Protein AF-A0A318LCC9-F1 (afdb_monomer)

Radius of gyration: 17.9 Å; Cα contacts (8 Å, |Δi|>4): 133; chains: 1; bounding box: 50×43×44 Å

Foldseek 3Di:
DDDPPPVPDDDADDPVVQLPDDVVVLQVQLVVVVCVCCVVVQDPVQWDWDWDDDPQEIEIETEHADPVVCVVDPPVSVVVVSCVSSSSSWDADPVHRVDISGHYYYHYYYQPDDVSVVVVVVVVD

Sequence (125 aa):
MDDMFADDRFYGVRYHESAGEDLYRVAGRILSDLKVDQAEGRMPSTVILVVTVTNRLITVQAHIQDPAEFEQWKRENIRARAATVSDRYNWRGVHNRKDTRFDFACSVRVVRGRLDAEHLGSIIG

Solvent-accessible surface area (backbone atoms only — not comparable to full-atom values): 7680 Å² total; per-residue (Å²): 142,85,78,86,76,76,76,84,72,78,87,66,88,70,64,82,78,54,83,82,52,56,65,67,58,52,40,51,49,46,48,51,53,52,52,50,32,26,76,72,68,77,37,70,71,71,46,46,74,47,65,49,77,54,95,56,34,40,35,41,38,37,36,35,61,55,75,75,56,44,81,79,49,49,71,64,57,58,45,53,48,53,48,58,54,43,53,73,74,40,54,61,38,91,93,43,70,85,46,50,68,50,48,81,49,72,49,77,48,75,42,90,49,72,69,56,48,52,58,47,52,68,74,76,107

Organism: NCBI:txid1477506

Nearest PDB structures (foldseek):
  5iqr-assembly1_h  TM=5.855E-01  e=1.116E-02  Escherichia coli K-12
  8fmw-assembly1_C  TM=6.332E-01  e=2.614E-02  Borreliella burgdorferi B31
  8uu6-assembly1_c  TM=5.228E-01  e=4.134E-02  Listeria innocua
  8g4i-assembly1_D  TM=4.027E-01  e=6.054E-01  Giardia duodenalis assemblage A
  1yj7-assembly1_A  TM=4.284E-01  e=1.328E+00  Escherichia coli

pLDDT: mean 72.88, std 18.91, range [30.67, 92.25]

Mean predicted aligned error: 11.17 Å

Structure (mmCIF, N/CA/C/O backbone):
data_AF-A0A318LCC9-F1
#
_entry.id   AF-A0A318LCC9-F1
#
loop_
_atom_site.group_PDB
_atom_site.id
_atom_site.type_symbol
_atom_site.label_atom_id
_atom_site.label_alt_id
_atom_site.label_comp_id
_atom_site.label_asym_id
_atom_site.label_entity_id
_atom_site.label_seq_id
_atom_site.pdbx_PDB_ins_code
_atom_site.Cartn_x
_atom_site.Cartn_y
_atom_site.Cartn_z
_atom_site.occupancy
_atom_site.B_iso_or_equiv
_atom_site.auth_seq_id
_atom_site.auth_comp_id
_atom_site.auth_asym_id
_atom_site.auth_atom_id
_atom_site.pdbx_PDB_model_num
ATOM 1 N N . MET A 1 1 ? -32.062 23.525 30.936 1.00 41.28 1 MET A N 1
ATOM 2 C CA . MET A 1 1 ? -32.411 23.804 29.535 1.00 41.28 1 MET A CA 1
ATOM 3 C C . MET A 1 1 ? -31.657 25.043 29.144 1.00 41.28 1 MET A C 1
ATOM 5 O O . MET A 1 1 ? -31.790 26.023 29.862 1.00 41.28 1 MET A O 1
ATOM 9 N N . ASP A 1 2 ? -30.829 25.113 28.120 1.00 38.94 2 ASP A N 1
ATOM 10 C CA . ASP A 1 2 ? -30.337 24.250 27.028 1.00 38.94 2 ASP A CA 1
ATOM 11 C C . ASP A 1 2 ? -29.212 25.140 26.414 1.00 38.94 2 ASP A C 1
ATOM 13 O O . ASP A 1 2 ? -29.223 26.351 26.624 1.00 38.94 2 ASP A O 1
ATOM 17 N N . ASP A 1 3 ? -28.109 24.711 25.811 1.00 36.22 3 ASP A N 1
ATOM 18 C CA . ASP A 1 3 ? -27.920 23.728 24.757 1.00 36.22 3 ASP A CA 1
ATOM 19 C C . ASP A 1 3 ? -26.460 23.237 24.813 1.00 36.22 3 ASP A C 1
ATOM 21 O O . ASP A 1 3 ? -25.518 23.982 24.520 1.00 36.22 3 ASP A O 1
ATOM 25 N N . MET A 1 4 ? -26.247 21.962 25.144 1.00 38.00 4 MET A N 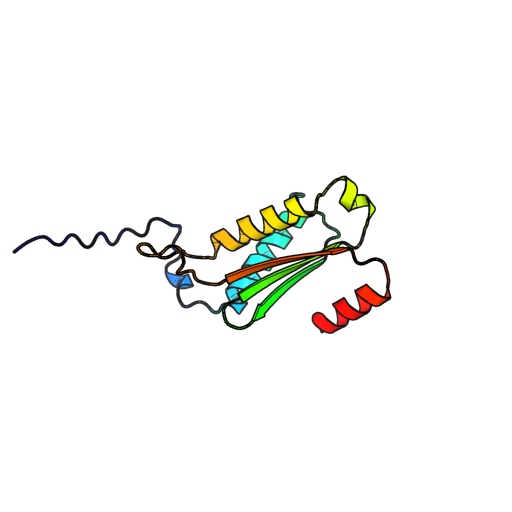1
ATOM 26 C CA . MET A 1 4 ? -25.036 21.264 24.710 1.00 38.00 4 MET A CA 1
ATOM 27 C C . MET A 1 4 ? -25.256 20.878 23.250 1.00 38.00 4 MET A C 1
ATOM 29 O O . MET A 1 4 ? -25.761 19.795 22.960 1.00 38.00 4 MET A O 1
ATOM 33 N N . PHE A 1 5 ? -24.876 21.759 22.327 1.00 36.06 5 PHE A N 1
ATOM 34 C CA . PHE A 1 5 ? -24.679 21.359 20.938 1.00 36.06 5 PHE A CA 1
ATOM 35 C C . PHE A 1 5 ? -23.488 20.394 20.896 1.00 36.06 5 PHE A C 1
ATOM 37 O O . PHE A 1 5 ? -22.336 20.797 20.737 1.00 36.06 5 PHE A O 1
ATOM 44 N N . ALA A 1 6 ? -23.772 19.105 21.090 1.00 36.62 6 ALA A N 1
ATOM 45 C CA . ALA A 1 6 ? -22.922 18.033 20.610 1.00 36.62 6 ALA A CA 1
ATOM 46 C C . ALA A 1 6 ? -22.877 18.181 19.086 1.00 36.62 6 ALA A C 1
ATOM 48 O O . ALA A 1 6 ? -23.815 17.824 18.377 1.00 36.62 6 ALA A O 1
ATOM 49 N N . ASP A 1 7 ? -21.829 18.841 18.601 1.00 34.31 7 ASP A N 1
ATOM 50 C CA . ASP A 1 7 ? -21.611 19.050 17.179 1.00 34.31 7 ASP A CA 1
ATOM 51 C C . ASP A 1 7 ? -21.232 17.701 16.547 1.00 34.31 7 ASP A C 1
ATOM 53 O O . ASP A 1 7 ? -20.063 17.337 16.443 1.00 34.31 7 ASP A O 1
ATOM 57 N N . ASP A 1 8 ? -22.250 16.934 16.151 1.00 36.47 8 ASP A N 1
ATOM 58 C CA . ASP A 1 8 ? -22.175 15.623 15.483 1.00 36.47 8 ASP A CA 1
ATOM 59 C C . ASP A 1 8 ? -21.638 15.708 14.036 1.00 36.47 8 ASP A C 1
ATOM 61 O O . ASP A 1 8 ? -21.887 14.853 13.178 1.00 36.47 8 ASP A O 1
ATOM 65 N N . ARG A 1 9 ? -20.878 16.758 13.714 1.00 36.28 9 ARG A N 1
ATOM 66 C CA . ARG A 1 9 ? -20.338 16.975 12.373 1.00 36.28 9 ARG A CA 1
ATOM 67 C C . ARG A 1 9 ? -18.979 16.307 12.224 1.00 36.28 9 ARG A C 1
ATOM 69 O O . ARG A 1 9 ? -17.929 16.806 12.622 1.00 36.28 9 ARG A O 1
ATOM 76 N N . PHE A 1 10 ? -19.013 15.150 11.575 1.00 36.91 10 PHE A N 1
ATOM 77 C CA . PHE A 1 10 ? -17.840 14.387 11.174 1.00 36.91 10 PHE A CA 1
ATOM 78 C C . PHE A 1 10 ? -17.117 15.047 9.993 1.00 36.91 10 PHE A C 1
ATOM 80 O O . PHE A 1 10 ? -17.425 14.794 8.830 1.00 36.91 10 PHE A O 1
ATOM 87 N N . TYR A 1 11 ? -16.119 15.879 10.286 1.00 37.78 11 TYR A N 1
ATOM 88 C CA . TYR A 1 11 ? -15.235 16.456 9.272 1.00 37.78 11 TYR A CA 1
ATOM 89 C C . TYR A 1 11 ? -14.056 15.521 8.990 1.00 37.78 11 TYR A C 1
ATOM 91 O O . TYR A 1 11 ? -13.025 15.545 9.657 1.00 37.78 11 TYR A O 1
ATOM 99 N N . GLY A 1 12 ? -14.243 14.668 7.988 1.00 35.12 12 GLY A N 1
ATOM 100 C CA . GLY A 1 12 ? -13.246 13.721 7.504 1.00 35.12 12 GLY A CA 1
ATOM 101 C C . GLY A 1 12 ? -13.952 12.541 6.862 1.00 35.12 12 GLY A C 1
ATOM 102 O O . GLY A 1 12 ? -14.263 11.582 7.557 1.00 35.12 12 GLY A O 1
ATOM 103 N N . VAL A 1 13 ? -14.285 12.695 5.574 1.00 38.59 13 VAL A N 1
ATOM 104 C CA . VAL A 1 13 ? -14.871 11.713 4.637 1.00 38.59 13 VAL A CA 1
ATOM 105 C C . VAL A 1 13 ? -15.302 10.401 5.310 1.00 38.59 13 VAL A C 1
ATOM 107 O O . VAL A 1 13 ? -14.590 9.400 5.293 1.00 38.59 13 VAL A O 1
ATOM 110 N N . ARG A 1 14 ? -16.486 10.409 5.934 1.00 47.59 14 ARG A N 1
ATOM 111 C CA . ARG A 1 14 ? -17.113 9.199 6.468 1.00 47.59 14 ARG A CA 1
ATOM 112 C C . ARG A 1 14 ? -17.984 8.556 5.400 1.00 47.59 14 ARG A C 1
ATOM 114 O O . ARG A 1 14 ? -19.065 9.053 5.110 1.00 47.59 14 ARG A O 1
ATOM 121 N N . TYR A 1 15 ? -17.588 7.376 4.939 1.00 44.69 15 TYR A N 1
ATOM 122 C CA . TYR A 1 15 ? -18.578 6.316 4.760 1.00 44.69 15 TYR A CA 1
ATOM 123 C C . TYR A 1 15 ? -18.862 5.758 6.159 1.00 44.69 15 TYR A C 1
ATOM 125 O O . TYR A 1 15 ? -18.001 5.101 6.751 1.00 44.69 15 TYR A O 1
ATOM 133 N N . HIS A 1 16 ? -20.036 6.063 6.722 1.00 44.78 16 HIS A N 1
ATOM 134 C CA . HIS A 1 16 ? -20.464 5.609 8.055 1.00 44.78 16 HIS A CA 1
ATOM 135 C C . HIS A 1 16 ? -20.417 4.069 8.191 1.00 44.78 16 HIS A C 1
ATOM 137 O O . HIS A 1 16 ? -20.221 3.543 9.285 1.00 44.78 16 HIS A O 1
ATOM 143 N N . GLU A 1 17 ? -20.494 3.348 7.071 1.00 45.41 17 GLU A N 1
ATOM 144 C CA . GLU A 1 17 ? -20.391 1.885 6.983 1.00 45.41 17 GLU A CA 1
ATOM 145 C C . GLU A 1 17 ? -18.990 1.326 7.296 1.00 45.41 17 GLU A C 1
ATOM 147 O O . GLU A 1 17 ? -18.844 0.138 7.569 1.00 45.41 17 GLU A O 1
ATOM 152 N N . SER A 1 18 ? -17.942 2.157 7.280 1.00 46.25 18 SER A N 1
ATOM 153 C CA . SER A 1 18 ? -16.551 1.687 7.386 1.00 46.25 18 SER A CA 1
ATOM 154 C C . SER A 1 18 ? -15.996 1.621 8.814 1.00 46.25 18 SER A C 1
ATOM 156 O O . SER A 1 18 ? -14.941 1.031 9.027 1.00 46.25 18 SER A O 1
ATOM 158 N N . ALA A 1 19 ? -16.675 2.185 9.818 1.00 47.00 19 ALA A N 1
ATOM 159 C CA . ALA A 1 19 ? -16.145 2.235 11.187 1.00 47.00 19 ALA A CA 1
ATOM 160 C C . ALA A 1 19 ? -16.021 0.846 11.851 1.00 47.00 19 ALA A C 1
ATOM 162 O O . ALA A 1 19 ? -15.152 0.661 12.699 1.00 47.00 19 ALA A O 1
ATOM 163 N N . GLY A 1 20 ? -16.842 -0.127 11.432 1.00 52.41 20 GLY A N 1
ATOM 164 C CA . GLY A 1 20 ? -16.792 -1.529 11.876 1.00 52.41 20 GLY A CA 1
ATOM 165 C C . GLY A 1 20 ? -16.263 -2.504 10.820 1.00 52.41 20 GLY A C 1
ATOM 166 O O . GLY A 1 20 ? -16.404 -3.712 10.971 1.00 52.41 20 GLY A O 1
ATOM 167 N N . GLU A 1 21 ? -15.713 -1.998 9.717 1.00 64.56 21 GLU A N 1
ATOM 168 C CA . GLU A 1 21 ? -15.277 -2.844 8.612 1.00 64.56 21 GLU A CA 1
ATOM 169 C C . GLU A 1 21 ? -13.928 -3.511 8.924 1.00 64.56 21 GLU A C 1
ATOM 171 O O . GLU A 1 21 ? -12.995 -2.871 9.421 1.00 64.56 21 GLU A O 1
ATOM 176 N N . ASP A 1 22 ? -13.845 -4.803 8.608 1.00 80.06 22 ASP A N 1
ATOM 177 C CA . ASP A 1 22 ? -12.663 -5.637 8.808 1.00 80.06 22 ASP A CA 1
ATOM 178 C C . ASP A 1 22 ? -11.415 -5.008 8.158 1.00 80.06 22 ASP A C 1
ATOM 180 O O . ASP A 1 22 ? -11.446 -4.562 7.005 1.00 80.06 22 ASP A O 1
ATOM 184 N N . LEU A 1 23 ? -10.301 -4.985 8.896 1.00 83.44 23 LEU A N 1
ATOM 185 C CA . LEU A 1 23 ? -9.014 -4.480 8.421 1.00 83.44 23 LEU A CA 1
ATOM 186 C C . LEU A 1 23 ? -8.530 -5.224 7.170 1.00 83.44 23 LEU A C 1
ATOM 188 O O . LEU A 1 23 ? -7.882 -4.605 6.328 1.00 83.44 23 LEU A O 1
ATOM 192 N N . TYR A 1 24 ? -8.894 -6.497 6.981 1.00 82.56 24 TYR A N 1
ATOM 193 C CA . TYR A 1 24 ? -8.603 -7.217 5.734 1.00 82.56 24 TYR A CA 1
ATOM 194 C C . TYR A 1 24 ? -9.329 -6.615 4.526 1.00 82.56 24 TYR A C 1
ATOM 196 O O . TYR A 1 24 ? -8.759 -6.514 3.438 1.00 82.56 24 TYR A O 1
ATOM 204 N N . ARG A 1 25 ? -10.563 -6.136 4.712 1.00 84.56 25 ARG A N 1
ATOM 205 C CA . ARG A 1 25 ? -11.327 -5.468 3.649 1.00 84.56 25 ARG A CA 1
ATOM 206 C C . ARG A 1 25 ? -10.738 -4.101 3.312 1.00 84.56 25 ARG A C 1
ATOM 208 O O . ARG A 1 25 ? -10.653 -3.738 2.140 1.00 84.56 25 ARG A O 1
ATOM 2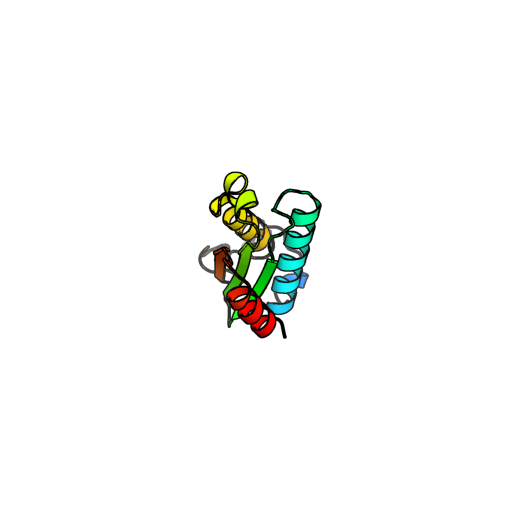15 N N . VAL A 1 26 ? -10.267 -3.377 4.327 1.00 86.25 26 VAL A N 1
ATOM 216 C CA . VAL A 1 26 ? -9.516 -2.124 4.147 1.00 86.25 26 VAL A CA 1
ATOM 217 C C . VAL A 1 26 ? -8.217 -2.364 3.389 1.00 86.25 26 VAL A C 1
ATOM 219 O O . VAL A 1 26 ? -7.943 -1.661 2.420 1.00 86.25 26 VAL A O 1
ATOM 222 N N . ALA A 1 27 ? -7.443 -3.372 3.790 1.00 85.56 27 ALA A N 1
ATOM 223 C CA . ALA A 1 27 ? -6.206 -3.753 3.118 1.00 85.56 27 ALA A CA 1
ATOM 224 C C . ALA A 1 27 ? -6.447 -4.103 1.641 1.00 85.56 27 ALA A C 1
ATOM 226 O O . ALA A 1 27 ? -5.704 -3.640 0.776 1.00 85.56 27 ALA A O 1
ATOM 227 N N . GLY A 1 28 ? -7.527 -4.834 1.339 1.00 84.44 28 GLY A N 1
ATOM 228 C CA . GLY A 1 28 ? -7.939 -5.132 -0.035 1.00 84.44 28 GLY A CA 1
ATOM 229 C C . GLY A 1 28 ? -8.262 -3.881 -0.859 1.00 84.44 28 GLY A C 1
ATOM 230 O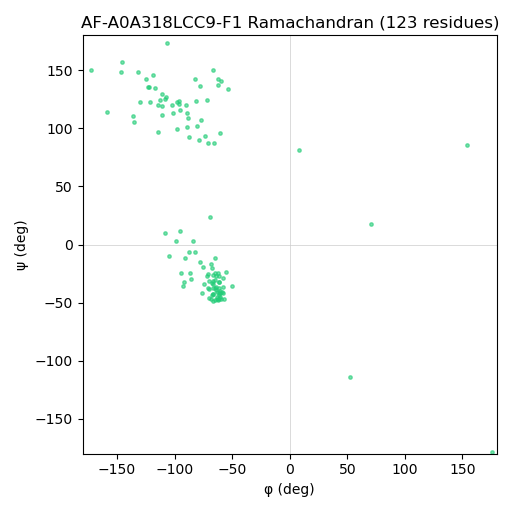 O . GLY A 1 28 ? -7.836 -3.778 -2.008 1.00 84.44 28 GLY A O 1
ATOM 231 N N . ARG A 1 29 ? -8.949 -2.890 -0.275 1.00 88.56 29 ARG A N 1
ATOM 232 C CA . ARG A 1 29 ? -9.224 -1.601 -0.941 1.00 88.56 29 ARG A CA 1
ATOM 233 C C . ARG A 1 29 ? -7.959 -0.780 -1.171 1.00 88.56 29 ARG A C 1
ATOM 235 O O . ARG A 1 29 ? -7.777 -0.260 -2.265 1.00 88.56 29 ARG A O 1
ATOM 242 N N . ILE A 1 30 ? -7.065 -0.716 -0.181 1.00 89.19 30 ILE A N 1
ATOM 243 C CA . ILE A 1 30 ? -5.756 -0.061 -0.323 1.00 89.19 30 ILE A CA 1
ATOM 244 C C . ILE A 1 30 ? -4.975 -0.698 -1.477 1.00 89.19 30 ILE A C 1
ATOM 246 O O . ILE A 1 30 ? -4.458 0.020 -2.331 1.00 89.19 30 ILE A O 1
ATOM 250 N N . LEU A 1 31 ? -4.918 -2.033 -1.538 1.00 90.19 31 LEU A N 1
ATOM 251 C CA . LEU A 1 31 ? -4.259 -2.743 -2.634 1.00 90.19 31 LEU A CA 1
ATOM 252 C C . LEU A 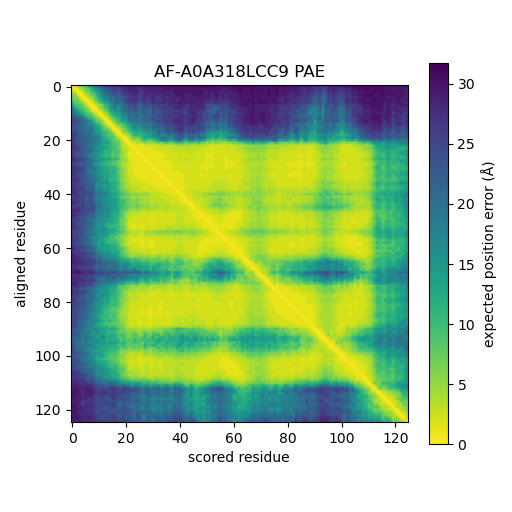1 31 ? -4.912 -2.429 -3.987 1.00 90.19 31 LEU A C 1
ATOM 254 O O . LEU A 1 31 ? -4.201 -2.151 -4.949 1.00 90.19 31 LEU A O 1
ATOM 258 N N . SER A 1 32 ? -6.245 -2.440 -4.057 1.00 89.38 32 SER A N 1
ATOM 259 C CA . SER A 1 32 ? -6.995 -2.124 -5.278 1.00 89.38 32 SER A CA 1
ATOM 260 C C . SER A 1 32 ? -6.702 -0.708 -5.783 1.00 89.38 32 SER A C 1
ATOM 262 O O . SER A 1 32 ? -6.395 -0.532 -6.959 1.00 89.38 32 SER A O 1
ATOM 264 N N . ASP A 1 33 ? -6.725 0.296 -4.907 1.00 89.69 33 ASP A N 1
ATOM 265 C CA . ASP A 1 33 ? -6.420 1.686 -5.270 1.00 89.69 33 ASP A CA 1
ATOM 266 C C . ASP A 1 33 ? -4.970 1.854 -5.731 1.00 89.69 33 ASP A C 1
ATOM 268 O O . ASP A 1 33 ? -4.698 2.573 -6.691 1.00 89.69 33 ASP A O 1
ATOM 272 N N . LEU A 1 34 ? -4.025 1.169 -5.080 1.00 89.62 34 LEU A N 1
ATOM 273 C CA . LEU A 1 34 ? -2.629 1.194 -5.513 1.00 89.62 34 LEU A CA 1
ATOM 274 C C . LEU A 1 34 ? -2.445 0.521 -6.879 1.00 89.62 34 LEU A C 1
ATOM 276 O O . LEU A 1 34 ? -1.625 0.973 -7.672 1.00 89.62 34 LEU A O 1
ATOM 280 N N . LYS A 1 35 ? -3.219 -0.526 -7.185 1.00 88.88 35 LYS A N 1
ATOM 281 C CA . LYS A 1 35 ? -3.234 -1.158 -8.513 1.00 88.88 35 LYS A CA 1
ATOM 282 C C . LYS A 1 35 ? -3.809 -0.227 -9.581 1.00 88.88 35 LYS A C 1
ATOM 284 O O . LYS A 1 35 ? -3.271 -0.183 -10.685 1.00 88.88 35 LYS A O 1
ATOM 289 N N . VAL A 1 36 ? -4.833 0.562 -9.248 1.00 89.25 36 VAL A N 1
ATOM 290 C CA . VAL A 1 36 ? -5.324 1.641 -10.124 1.00 89.25 36 VAL A CA 1
ATOM 291 C C . VAL A 1 36 ? -4.227 2.681 -10.354 1.00 89.25 36 VAL A C 1
ATOM 293 O O . VAL A 1 36 ? -3.975 3.055 -11.494 1.00 89.25 36 VAL A O 1
ATOM 296 N N . ASP A 1 37 ? -3.493 3.078 -9.312 1.00 88.75 37 ASP A N 1
ATOM 297 C CA . ASP A 1 37 ? -2.368 4.010 -9.457 1.00 88.75 37 ASP A CA 1
ATOM 298 C C . ASP A 1 37 ? -1.243 3.469 -10.354 1.00 88.75 37 ASP A C 1
ATOM 300 O O . ASP A 1 37 ? -0.603 4.254 -11.055 1.00 88.75 37 ASP A O 1
ATOM 304 N N . GLN A 1 38 ? -1.014 2.150 -10.371 1.00 88.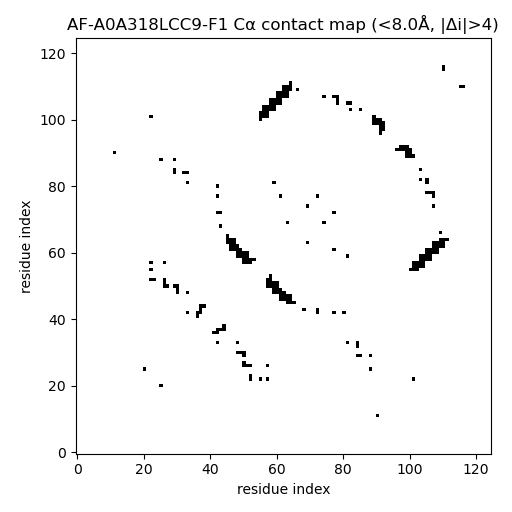44 38 GLN A N 1
ATOM 305 C CA . GLN A 1 38 ? -0.100 1.519 -11.332 1.00 88.44 38 GLN A CA 1
ATOM 306 C C . GLN A 1 38 ? -0.625 1.628 -12.770 1.00 88.44 38 GLN A C 1
ATOM 308 O O . GLN A 1 38 ? 0.145 1.942 -13.674 1.00 88.44 38 GLN A O 1
ATOM 313 N N . ALA A 1 39 ? -1.926 1.415 -12.987 1.00 87.56 39 ALA A N 1
ATOM 314 C CA . ALA A 1 39 ? -2.547 1.536 -14.308 1.00 87.56 39 ALA A CA 1
ATOM 315 C C . ALA A 1 39 ? -2.572 2.989 -14.825 1.00 87.56 39 ALA A C 1
ATOM 317 O O . ALA A 1 39 ? -2.423 3.224 -16.020 1.00 87.56 39 ALA A O 1
ATOM 318 N N . GLU A 1 40 ? -2.710 3.966 -13.926 1.00 88.88 40 GLU A N 1
ATOM 319 C CA . GLU A 1 40 ? -2.712 5.402 -14.241 1.00 88.88 40 GLU A CA 1
ATOM 320 C C . GLU A 1 40 ? -1.299 6.014 -14.343 1.00 88.88 40 GLU A C 1
ATOM 322 O O . GLU A 1 40 ? -1.161 7.226 -14.516 1.00 88.88 40 GLU A O 1
ATOM 327 N N . GLY A 1 41 ? -0.237 5.212 -14.201 1.00 85.12 41 GLY A N 1
ATOM 328 C CA . GLY A 1 41 ? 1.151 5.684 -14.286 1.00 85.12 41 GLY A CA 1
ATOM 329 C C . GLY A 1 41 ? 1.603 6.551 -13.104 1.00 85.12 41 GLY A C 1
ATOM 330 O O . GLY A 1 41 ? 2.604 7.259 -13.196 1.00 85.12 41 GLY A O 1
ATOM 331 N N . ARG A 1 42 ? 0.882 6.510 -11.977 1.00 85.69 42 ARG A N 1
ATOM 332 C CA . ARG A 1 42 ? 1.242 7.197 -10.719 1.00 85.69 42 ARG A CA 1
ATOM 333 C C . ARG A 1 42 ? 2.147 6.359 -9.815 1.00 85.69 42 ARG A C 1
ATOM 335 O O . ARG A 1 42 ? 2.593 6.840 -8.773 1.00 85.69 42 ARG A O 1
ATOM 342 N N . MET A 1 43 ? 2.385 5.111 -10.195 1.00 85.00 43 MET A N 1
ATOM 343 C CA . MET A 1 43 ? 3.302 4.172 -9.564 1.00 85.00 43 MET A CA 1
ATOM 344 C C . MET A 1 43 ? 3.898 3.275 -10.659 1.00 85.00 43 MET A C 1
ATOM 346 O O . MET A 1 43 ? 3.201 3.008 -11.641 1.00 85.00 43 MET A O 1
ATOM 350 N N . PRO A 1 44 ? 5.149 2.791 -10.530 1.00 83.62 44 PRO A N 1
ATOM 351 C CA . PRO A 1 44 ? 5.712 1.927 -11.556 1.00 83.62 44 PRO A CA 1
ATOM 352 C C . PRO A 1 44 ? 4.920 0.625 -11.690 1.00 83.62 44 PRO A C 1
ATOM 354 O O . PRO A 1 44 ? 4.530 0.007 -10.692 1.00 83.62 44 PRO A O 1
ATOM 357 N N . SER A 1 45 ? 4.688 0.210 -12.933 1.00 82.06 45 SER A N 1
ATOM 358 C CA . SER A 1 45 ? 3.847 -0.948 -13.256 1.00 82.06 45 SER A CA 1
ATOM 359 C C . SER A 1 45 ? 4.494 -2.287 -12.882 1.00 82.06 45 SER A C 1
ATOM 361 O O . SER A 1 45 ? 3.781 -3.242 -12.580 1.00 82.06 45 SER A O 1
ATOM 363 N N . THR A 1 46 ? 5.830 -2.349 -12.824 1.00 79.56 46 THR A N 1
ATOM 364 C CA . THR A 1 46 ? 6.571 -3.584 -12.504 1.00 79.56 46 THR A CA 1
ATOM 365 C C . THR A 1 46 ? 6.681 -3.862 -11.003 1.00 79.56 46 THR A C 1
ATOM 367 O O . THR A 1 46 ? 7.154 -4.923 -10.590 1.00 79.56 46 THR A O 1
ATOM 370 N N . VAL A 1 47 ? 6.236 -2.928 -10.156 1.00 84.38 47 VAL A N 1
ATOM 371 C CA . VAL A 1 47 ? 6.276 -3.109 -8.704 1.00 84.38 47 VAL A CA 1
ATOM 372 C C . VAL A 1 47 ? 5.238 -4.140 -8.279 1.00 84.38 47 VAL A C 1
ATOM 374 O O . VAL A 1 47 ? 4.035 -3.989 -8.504 1.00 84.38 47 VAL A O 1
ATOM 377 N N . ILE A 1 48 ? 5.687 -5.179 -7.586 1.00 86.31 48 ILE A N 1
ATOM 378 C CA . ILE A 1 48 ? 4.787 -6.104 -6.905 1.00 86.31 48 ILE A CA 1
ATOM 379 C C . ILE A 1 48 ? 4.380 -5.467 -5.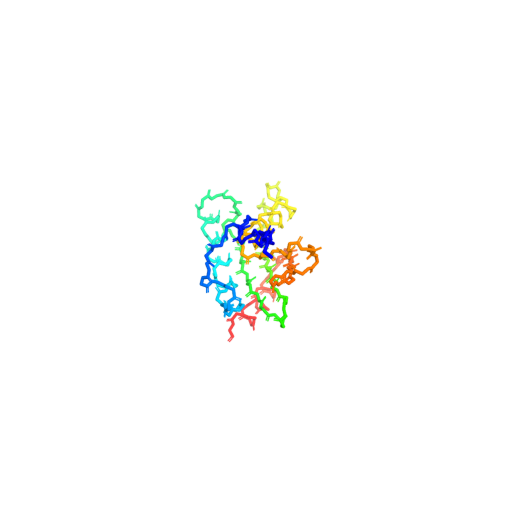581 1.00 86.31 48 ILE A C 1
ATOM 381 O O . ILE A 1 48 ? 5.220 -5.112 -4.756 1.00 86.31 48 ILE A O 1
ATOM 385 N N . LEU A 1 49 ? 3.074 -5.320 -5.392 1.00 87.94 49 LEU A N 1
ATOM 386 C CA . LEU A 1 49 ? 2.479 -4.755 -4.192 1.00 87.94 49 LEU A CA 1
ATOM 387 C C . LEU A 1 49 ? 1.815 -5.867 -3.394 1.00 87.94 49 LEU A C 1
ATOM 389 O O . LEU A 1 49 ? 0.965 -6.583 -3.921 1.00 87.94 49 LEU A O 1
ATOM 393 N N . VAL A 1 50 ? 2.182 -5.965 -2.124 1.00 87.06 50 VAL A N 1
ATOM 394 C CA . VAL A 1 50 ? 1.572 -6.863 -1.146 1.00 87.06 50 VAL A CA 1
ATOM 395 C C . VAL A 1 50 ? 1.083 -6.010 0.017 1.00 87.06 50 VAL A C 1
ATOM 397 O O . VAL A 1 50 ? 1.786 -5.106 0.467 1.00 87.06 50 VAL A O 1
ATOM 400 N N . VAL A 1 51 ? -0.128 -6.270 0.502 1.00 86.31 51 VAL A N 1
ATOM 401 C CA . VAL A 1 51 ? -0.671 -5.594 1.685 1.00 86.31 51 VAL A CA 1
ATOM 402 C C . VAL A 1 51 ? -0.999 -6.648 2.724 1.00 86.31 51 VAL A C 1
ATOM 404 O O . VAL A 1 51 ? -1.770 -7.564 2.458 1.00 86.31 51 VAL A O 1
ATOM 407 N N . THR A 1 52 ? -0.405 -6.520 3.904 1.00 84.69 52 THR A N 1
ATOM 408 C CA . THR A 1 52 ? -0.584 -7.467 5.006 1.00 84.69 52 THR A CA 1
ATOM 409 C C . THR A 1 52 ? -1.204 -6.771 6.205 1.00 84.69 52 THR A C 1
ATOM 411 O O . THR A 1 52 ? -0.900 -5.607 6.483 1.00 84.69 52 THR A O 1
ATOM 414 N N . VAL A 1 53 ? -2.030 -7.502 6.948 1.00 84.69 53 VAL A N 1
ATOM 415 C CA . VAL A 1 53 ? -2.617 -7.046 8.211 1.00 84.69 53 VAL A CA 1
ATOM 416 C C . VAL A 1 53 ? -2.001 -7.851 9.350 1.00 84.69 53 VAL A C 1
ATOM 418 O O . VAL A 1 53 ? -1.944 -9.077 9.296 1.00 84.69 53 VAL A O 1
ATOM 421 N N . THR A 1 54 ? -1.520 -7.175 10.388 1.00 83.88 54 THR A N 1
ATOM 422 C CA . THR A 1 54 ? -1.022 -7.812 11.613 1.00 83.88 54 THR A CA 1
ATOM 423 C C . THR A 1 54 ? -1.549 -7.038 12.810 1.00 83.88 54 THR A C 1
ATOM 425 O O . THR A 1 54 ? -1.140 -5.904 13.048 1.00 83.88 54 THR A O 1
ATOM 428 N N . ASN A 1 55 ? -2.461 -7.638 13.577 1.00 85.12 55 ASN A N 1
ATOM 429 C CA . ASN A 1 55 ? -3.211 -6.942 14.625 1.00 85.12 55 ASN A CA 1
ATOM 430 C C . ASN A 1 55 ? -3.884 -5.673 14.064 1.00 85.12 55 ASN A C 1
ATOM 432 O O . ASN A 1 55 ? -4.756 -5.764 13.207 1.00 85.12 55 ASN A O 1
ATOM 436 N N . ARG A 1 56 ? -3.450 -4.492 14.522 1.00 86.00 56 ARG A N 1
ATOM 437 C CA . ARG A 1 56 ? -3.918 -3.168 14.086 1.00 86.00 56 ARG A CA 1
ATOM 438 C C . ARG A 1 56 ? -2.988 -2.509 13.051 1.00 86.00 56 ARG A C 1
ATOM 440 O O . ARG A 1 56 ? -3.242 -1.387 12.636 1.00 86.00 56 ARG A O 1
ATOM 447 N N . LEU A 1 57 ? -1.922 -3.179 12.612 1.00 86.44 57 LEU A N 1
ATOM 448 C CA . LEU A 1 57 ? -0.958 -2.656 11.643 1.00 86.44 57 LEU A CA 1
ATOM 449 C C . LEU A 1 57 ? -1.296 -3.130 10.224 1.00 86.44 57 LEU A C 1
ATOM 451 O O . LEU A 1 57 ? -1.315 -4.333 9.959 1.00 86.44 57 LEU A O 1
ATOM 455 N N . ILE A 1 58 ? -1.483 -2.189 9.300 1.00 89.38 58 ILE A N 1
ATOM 456 C CA . ILE A 1 58 ? -1.497 -2.451 7.858 1.00 89.38 58 ILE A CA 1
ATOM 457 C C . ILE A 1 58 ? -0.119 -2.109 7.295 1.00 89.38 58 ILE A C 1
ATOM 459 O O . ILE A 1 58 ? 0.357 -0.977 7.414 1.00 89.38 58 ILE A O 1
ATOM 463 N N . THR A 1 59 ? 0.518 -3.090 6.660 1.00 90.44 59 THR A N 1
ATOM 464 C CA . THR A 1 59 ? 1.815 -2.906 6.004 1.00 90.44 59 THR A CA 1
ATOM 465 C C . THR A 1 59 ? 1.670 -3.045 4.497 1.00 90.44 59 THR A C 1
ATOM 467 O O . THR A 1 59 ? 1.229 -4.083 4.014 1.00 90.44 59 THR A O 1
ATOM 470 N N . VAL A 1 60 ? 2.092 -2.023 3.753 1.00 91.94 60 VAL A N 1
ATOM 471 C CA . VAL A 1 60 ? 2.248 -2.090 2.293 1.00 91.94 60 VAL A CA 1
ATOM 472 C C . VAL A 1 60 ? 3.700 -2.429 1.973 1.00 91.94 60 VAL A C 1
ATOM 474 O O . VAL A 1 60 ? 4.615 -1.656 2.270 1.00 91.94 60 VAL A O 1
ATOM 477 N N . GLN A 1 61 ? 3.919 -3.585 1.365 1.00 90.06 61 GLN A N 1
ATOM 478 C CA . GLN A 1 61 ? 5.217 -4.030 0.881 1.00 90.06 61 GLN A CA 1
ATOM 479 C C . GLN A 1 61 ? 5.274 -3.839 -0.636 1.00 90.06 61 GLN A C 1
ATOM 481 O O . GLN A 1 61 ? 4.455 -4.375 -1.378 1.00 90.06 61 GLN A O 1
ATOM 486 N N . ALA A 1 62 ? 6.231 -3.037 -1.090 1.00 89.00 62 ALA A N 1
ATOM 487 C CA . ALA A 1 62 ? 6.488 -2.777 -2.496 1.00 89.00 62 ALA A CA 1
ATOM 488 C C . ALA A 1 62 ? 7.818 -3.417 -2.891 1.00 89.00 62 ALA A C 1
ATOM 490 O O . ALA A 1 62 ? 8.876 -3.071 -2.355 1.00 89.00 62 ALA A O 1
ATOM 491 N N . HIS A 1 63 ? 7.755 -4.341 -3.839 1.00 86.69 63 HIS A N 1
ATOM 492 C CA . HIS A 1 63 ? 8.892 -5.089 -4.343 1.00 86.69 63 HIS A CA 1
ATOM 493 C C . HIS A 1 63 ? 9.173 -4.661 -5.775 1.00 86.69 63 HIS A C 1
ATOM 495 O O . HIS A 1 63 ? 8.379 -4.902 -6.680 1.00 86.69 63 HIS A O 1
ATOM 501 N N . ILE A 1 64 ? 10.304 -3.993 -5.963 1.00 80.81 64 ILE A N 1
ATOM 502 C CA . ILE A 1 64 ? 10.739 -3.481 -7.259 1.00 80.81 64 ILE A CA 1
ATOM 503 C C . ILE A 1 64 ? 11.570 -4.574 -7.932 1.00 80.81 64 ILE A C 1
ATOM 505 O O . ILE A 1 64 ? 12.581 -4.993 -7.360 1.00 80.81 64 ILE A O 1
ATOM 509 N N . GLN A 1 65 ? 11.133 -5.036 -9.105 1.00 75.25 65 GLN A N 1
ATOM 510 C CA . GLN A 1 65 ? 11.818 -6.081 -9.873 1.00 75.25 65 GLN A CA 1
ATOM 511 C C . GLN A 1 65 ? 12.812 -5.519 -10.895 1.00 75.25 65 GLN A C 1
ATOM 513 O O . GLN A 1 65 ? 13.842 -6.147 -11.126 1.00 75.25 65 GLN A O 1
ATOM 518 N N . ASP A 1 66 ? 12.537 -4.344 -11.470 1.00 74.06 66 ASP A N 1
ATOM 519 C CA . ASP A 1 66 ? 13.418 -3.697 -12.444 1.00 74.06 66 ASP A CA 1
ATOM 520 C C . ASP A 1 66 ? 14.233 -2.556 -11.798 1.00 74.06 66 ASP A C 1
ATOM 522 O O . ASP A 1 66 ? 13.667 -1.536 -11.386 1.00 74.06 66 ASP A O 1
ATOM 526 N N . PRO A 1 67 ? 15.570 -2.684 -11.692 1.00 66.56 67 PRO A N 1
ATOM 527 C CA . PRO A 1 67 ? 16.433 -1.615 -11.203 1.00 66.56 67 PRO A CA 1
ATOM 528 C C . PRO A 1 67 ? 16.418 -0.354 -12.078 1.00 66.56 67 PRO A C 1
ATOM 530 O O . PRO A 1 67 ? 16.703 0.719 -11.555 1.00 66.56 67 PRO A O 1
ATOM 533 N N . ALA A 1 68 ? 16.096 -0.441 -13.373 1.00 69.06 68 ALA A N 1
ATOM 534 C CA . ALA A 1 68 ? 16.064 0.722 -14.262 1.00 69.06 68 ALA A CA 1
ATOM 535 C C . ALA A 1 68 ? 14.899 1.672 -13.932 1.00 69.06 68 ALA A C 1
ATOM 537 O O . ALA A 1 68 ? 15.044 2.890 -14.037 1.00 69.06 68 ALA A O 1
ATOM 538 N N . GLU A 1 69 ? 13.772 1.144 -13.439 1.00 63.06 69 GLU A N 1
ATOM 539 C CA . GLU A 1 69 ? 12.649 1.966 -12.964 1.00 63.06 69 GLU A CA 1
ATOM 540 C C . GLU A 1 69 ? 12.994 2.753 -11.685 1.00 63.06 69 GLU A C 1
ATOM 542 O O . GLU A 1 69 ? 12.369 3.779 -11.408 1.00 63.06 69 GLU A O 1
ATOM 547 N N . PHE A 1 70 ? 14.017 2.335 -10.925 1.00 63.19 70 PHE A N 1
ATOM 548 C CA . PHE A 1 70 ? 14.467 3.023 -9.708 1.00 63.19 70 PHE A CA 1
ATOM 549 C C . PHE A 1 70 ? 15.080 4.404 -9.989 1.00 63.19 70 PHE A C 1
ATOM 551 O O . PHE A 1 70 ? 14.930 5.313 -9.172 1.00 63.19 70 PHE A O 1
ATOM 558 N N . GLU A 1 71 ? 15.726 4.585 -11.145 1.00 61.91 71 GLU A N 1
ATOM 559 C CA . GLU A 1 71 ? 16.305 5.879 -11.544 1.00 61.91 71 GLU A CA 1
ATOM 560 C C . GLU A 1 71 ? 15.219 6.945 -11.761 1.00 61.91 71 GLU A C 1
ATOM 562 O O . GLU A 1 71 ? 15.430 8.128 -11.493 1.00 61.91 71 GLU A O 1
ATOM 567 N N . GLN A 1 72 ? 14.022 6.527 -12.184 1.00 65.81 72 GLN A N 1
ATOM 568 C CA . GLN A 1 72 ? 12.879 7.421 -12.386 1.00 65.81 72 GLN A CA 1
ATOM 569 C C . GLN A 1 72 ? 11.983 7.518 -11.144 1.00 65.81 72 GLN A C 1
ATOM 571 O O . GLN A 1 72 ? 11.474 8.595 -10.822 1.00 65.81 72 GLN A O 1
ATOM 576 N N . TRP A 1 73 ? 11.815 6.418 -10.408 1.00 69.12 73 TRP A N 1
ATOM 577 C CA . TRP A 1 73 ? 10.942 6.340 -9.242 1.00 69.12 73 TRP A CA 1
ATOM 578 C C . TRP A 1 73 ? 11.734 6.102 -7.963 1.00 69.12 73 TRP A C 1
ATOM 580 O O . TRP A 1 73 ? 12.031 4.978 -7.554 1.00 69.12 73 TRP A O 1
ATOM 590 N N . LYS A 1 74 ? 12.006 7.205 -7.266 1.00 79.81 74 LYS A N 1
ATOM 591 C CA . LYS A 1 74 ? 12.605 7.179 -5.933 1.00 79.81 74 LYS A CA 1
ATOM 592 C C . LYS A 1 74 ? 11.709 6.409 -4.949 1.00 79.81 74 LYS A C 1
ATOM 594 O O . LYS A 1 74 ? 10.484 6.554 -4.971 1.00 79.81 74 LYS A O 1
ATOM 599 N N . ARG A 1 75 ? 12.309 5.620 -4.042 1.00 83.06 75 ARG A N 1
ATOM 600 C CA . ARG A 1 75 ? 11.601 4.853 -2.980 1.00 83.06 75 ARG A CA 1
ATOM 601 C C . ARG A 1 75 ? 10.630 5.727 -2.191 1.00 83.06 75 ARG A C 1
ATOM 603 O O . ARG A 1 75 ? 9.571 5.266 -1.769 1.00 83.06 75 ARG A O 1
ATOM 610 N N . GLU A 1 76 ? 11.005 6.980 -1.988 1.00 85.88 76 GLU A N 1
ATOM 611 C CA . GLU A 1 76 ? 10.231 7.990 -1.282 1.00 85.88 76 GLU A CA 1
ATOM 612 C C . GLU A 1 76 ? 8.890 8.263 -1.973 1.00 85.88 76 GLU A C 1
ATOM 614 O O . GLU A 1 76 ? 7.881 8.387 -1.284 1.00 85.88 76 GLU A O 1
ATOM 619 N N . ASN A 1 77 ? 8.844 8.260 -3.310 1.00 87.12 77 ASN A N 1
ATOM 620 C CA . ASN A 1 77 ? 7.619 8.507 -4.073 1.00 87.12 77 ASN A CA 1
ATOM 621 C C . ASN A 1 77 ? 6.613 7.364 -3.892 1.00 87.12 77 ASN A C 1
ATOM 623 O O . ASN A 1 77 ? 5.432 7.609 -3.647 1.00 87.12 77 ASN A O 1
ATOM 627 N N . ILE A 1 78 ? 7.088 6.114 -3.936 1.00 87.56 78 ILE A N 1
ATOM 628 C CA . ILE A 1 78 ? 6.249 4.926 -3.707 1.00 87.56 78 ILE A CA 1
ATOM 629 C C . ILE A 1 78 ? 5.690 4.947 -2.279 1.00 87.56 78 ILE A C 1
ATOM 631 O O . ILE A 1 78 ? 4.490 4.755 -2.083 1.00 87.56 78 ILE A O 1
ATOM 635 N N . ARG A 1 79 ? 6.534 5.254 -1.282 1.00 90.88 79 ARG A N 1
ATOM 636 C CA . ARG A 1 79 ? 6.098 5.389 0.120 1.00 90.88 79 ARG A CA 1
ATOM 637 C C . ARG A 1 79 ? 5.074 6.503 0.299 1.00 90.88 79 ARG A C 1
ATOM 639 O O . ARG A 1 79 ? 4.056 6.281 0.947 1.00 90.88 79 ARG A O 1
ATOM 646 N N . ALA A 1 80 ? 5.328 7.679 -0.272 1.00 90.00 80 ALA A N 1
ATOM 647 C CA . ALA A 1 80 ? 4.426 8.823 -0.187 1.00 90.00 80 ALA A CA 1
ATOM 648 C C . ALA A 1 80 ? 3.062 8.501 -0.809 1.00 90.00 80 ALA A C 1
ATOM 650 O O . ALA A 1 80 ? 2.021 8.843 -0.239 1.00 90.00 80 ALA A O 1
ATOM 651 N N . ARG A 1 81 ? 3.051 7.782 -1.939 1.00 90.94 81 ARG A N 1
ATOM 652 C CA . ARG A 1 81 ? 1.804 7.366 -2.578 1.00 90.94 81 ARG A CA 1
ATOM 653 C C . ARG A 1 81 ? 1.051 6.334 -1.747 1.00 90.94 81 ARG A C 1
ATOM 655 O O . ARG A 1 81 ? -0.137 6.528 -1.500 1.00 90.94 81 ARG A O 1
ATOM 662 N N . ALA A 1 82 ? 1.737 5.304 -1.253 1.00 90.81 82 ALA A N 1
ATOM 663 C CA . ALA A 1 82 ? 1.147 4.298 -0.371 1.00 90.81 82 ALA A CA 1
ATOM 664 C C . ALA A 1 82 ? 0.563 4.914 0.910 1.00 90.81 82 ALA A C 1
ATOM 666 O O . ALA A 1 82 ? -0.546 4.558 1.310 1.00 90.81 82 ALA A O 1
ATOM 667 N N . ALA A 1 83 ? 1.260 5.885 1.507 1.00 91.94 83 ALA A N 1
ATOM 668 C CA . ALA A 1 83 ? 0.765 6.639 2.655 1.00 91.94 83 ALA A CA 1
ATOM 669 C C . ALA A 1 83 ? -0.491 7.448 2.301 1.00 91.94 83 ALA A C 1
ATOM 671 O O . ALA A 1 83 ? -1.492 7.356 3.000 1.00 91.94 83 ALA A O 1
ATOM 672 N N . THR A 1 84 ? -0.476 8.163 1.171 1.00 91.25 84 THR A N 1
ATOM 673 C CA . THR A 1 84 ? -1.621 8.967 0.706 1.00 91.25 84 THR A CA 1
ATOM 674 C C . THR A 1 84 ? -2.862 8.115 0.443 1.00 91.25 84 THR A C 1
ATOM 676 O O . THR A 1 84 ? -3.973 8.527 0.762 1.00 91.25 84 THR A O 1
ATOM 679 N N . VAL A 1 85 ? -2.702 6.935 -0.164 1.00 90.44 85 VAL A N 1
ATOM 680 C CA . VAL A 1 85 ? -3.814 5.993 -0.369 1.00 90.44 85 VAL A CA 1
ATOM 681 C C . VAL A 1 85 ? -4.329 5.491 0.976 1.00 90.44 85 VAL A C 1
ATOM 683 O O . VAL A 1 85 ? -5.529 5.538 1.223 1.00 90.44 85 VAL A O 1
ATOM 686 N N . SER A 1 86 ? -3.430 5.071 1.866 1.00 88.69 86 SER A N 1
ATOM 687 C CA . SER A 1 86 ? -3.798 4.499 3.165 1.00 88.69 86 SER A CA 1
ATOM 688 C C . SER A 1 86 ? -4.490 5.510 4.079 1.00 88.69 86 SER A C 1
ATOM 690 O O . SER A 1 86 ? -5.463 5.164 4.747 1.00 88.69 86 SER A O 1
ATOM 692 N N . ASP A 1 87 ? -4.063 6.774 4.0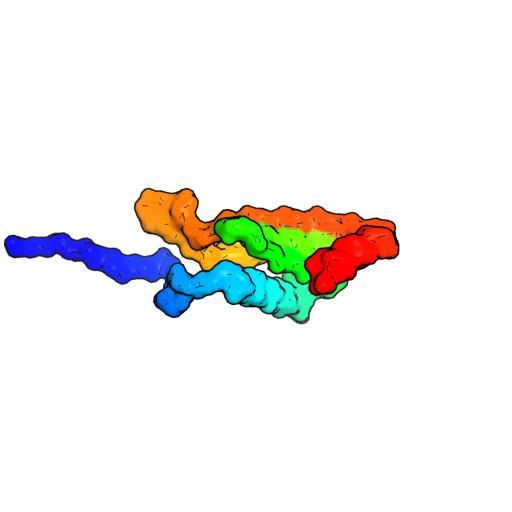57 1.00 88.62 87 ASP A N 1
ATOM 693 C CA . ASP A 1 87 ? -4.673 7.857 4.834 1.00 88.62 87 ASP A CA 1
ATOM 694 C C . ASP A 1 87 ? -6.147 8.102 4.466 1.00 88.62 87 ASP A C 1
ATOM 696 O O . ASP A 1 87 ? -6.918 8.512 5.330 1.00 88.62 87 ASP A O 1
ATOM 700 N N . ARG A 1 88 ? -6.587 7.787 3.236 1.00 87.62 88 ARG A N 1
ATOM 701 C CA . ARG A 1 88 ? -8.015 7.881 2.854 1.00 87.62 88 ARG A CA 1
ATOM 702 C C . ARG A 1 88 ? -8.903 6.924 3.645 1.00 87.62 88 ARG A C 1
ATOM 704 O O . ARG A 1 88 ? -10.089 7.188 3.812 1.00 87.62 88 ARG A O 1
ATOM 711 N N . TYR A 1 89 ? -8.332 5.813 4.105 1.00 86.19 89 TYR A N 1
ATOM 712 C CA . TYR A 1 89 ? -9.042 4.751 4.813 1.00 86.19 89 TYR A CA 1
ATOM 713 C C . TYR A 1 89 ? -8.778 4.756 6.324 1.00 86.19 89 TYR A C 1
ATOM 715 O O . TYR A 1 89 ? -9.451 4.033 7.069 1.00 86.19 89 TYR A O 1
ATOM 723 N N . ASN A 1 90 ? -7.810 5.557 6.782 1.00 86.31 90 ASN A N 1
ATOM 724 C CA . ASN A 1 90 ? -7.426 5.664 8.181 1.00 86.31 90 ASN A CA 1
ATOM 725 C C . ASN A 1 90 ? -8.099 6.875 8.833 1.00 86.31 90 ASN A C 1
ATOM 727 O O . ASN A 1 90 ? -7.638 8.009 8.700 1.00 86.31 90 ASN A O 1
ATOM 731 N N . TRP A 1 91 ? -9.195 6.648 9.558 1.00 80.56 91 TRP A N 1
ATOM 732 C CA . TRP A 1 91 ? -9.791 7.720 10.349 1.00 80.56 91 TRP A CA 1
ATOM 733 C C . TRP A 1 91 ? -8.845 8.130 11.484 1.00 80.56 91 TRP A C 1
ATOM 73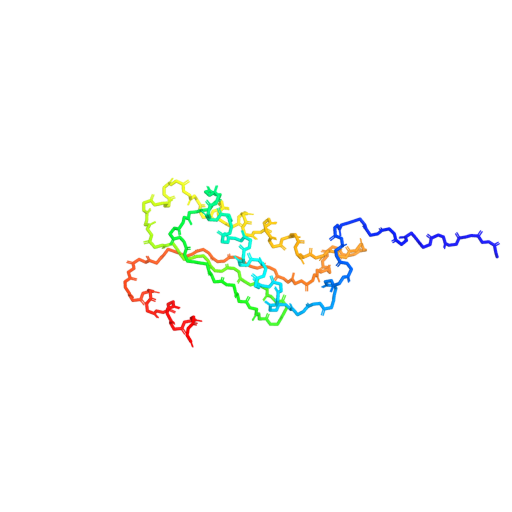5 O O . TRP A 1 91 ? -8.061 7.321 11.978 1.00 80.56 91 TRP A O 1
ATOM 745 N N . ARG A 1 92 ? -8.912 9.402 11.889 1.00 79.56 92 ARG A N 1
ATOM 746 C CA . ARG A 1 92 ? -8.152 9.956 13.016 1.00 79.56 92 ARG A CA 1
ATOM 747 C C . ARG A 1 92 ? -9.127 10.538 14.034 1.00 79.56 92 ARG A C 1
ATOM 749 O O . ARG A 1 92 ? -10.078 11.221 13.657 1.00 79.56 92 ARG A O 1
ATOM 756 N N . GLY A 1 93 ? -8.896 10.254 15.308 1.00 70.56 93 GLY A N 1
ATOM 757 C CA . GLY A 1 93 ? -9.713 10.712 16.418 1.00 70.56 93 GLY A CA 1
ATOM 758 C C . GLY A 1 93 ? -9.714 12.235 16.524 1.00 70.56 93 GLY A C 1
ATOM 759 O O . GLY A 1 93 ? -8.692 12.892 16.316 1.00 70.56 93 GLY A O 1
ATOM 760 N N . VAL A 1 94 ? -10.874 12.794 16.873 1.00 68.00 94 VAL A N 1
ATOM 761 C CA . VAL A 1 94 ? -11.098 14.248 16.959 1.00 68.00 94 VAL A CA 1
ATOM 762 C C . VAL A 1 94 ? -10.275 14.870 18.091 1.00 68.00 94 VAL A C 1
ATOM 764 O O . VAL A 1 94 ? -9.561 15.846 17.885 1.00 68.00 94 VAL A O 1
ATOM 767 N N . HIS A 1 95 ? -10.339 14.266 19.278 1.00 70.56 95 HIS A N 1
ATOM 768 C CA . HIS A 1 95 ? -9.681 14.766 20.489 1.00 70.56 95 HIS A CA 1
ATOM 769 C C . HIS A 1 95 ? -8.223 14.308 20.602 1.00 70.56 95 HIS A C 1
ATOM 771 O O . HIS A 1 95 ? -7.384 15.004 21.168 1.00 70.56 95 HIS A O 1
ATOM 777 N N . ASN A 1 96 ? -7.910 13.139 20.044 1.00 73.25 96 ASN A N 1
ATOM 778 C CA . ASN A 1 96 ? -6.569 12.582 20.044 1.00 73.25 96 ASN A CA 1
ATOM 779 C C . ASN A 1 96 ? -6.235 12.042 18.654 1.00 73.25 96 ASN A C 1
ATOM 781 O O . ASN A 1 96 ? -6.673 10.960 18.277 1.00 73.25 96 ASN A O 1
ATOM 785 N N . ARG A 1 97 ? -5.393 12.770 17.913 1.00 73.19 97 ARG A N 1
ATOM 786 C CA . ARG A 1 97 ? -4.941 12.363 16.571 1.00 73.19 97 ARG A CA 1
ATOM 787 C C . ARG A 1 97 ? -4.087 11.091 16.565 1.00 73.19 97 ARG A C 1
ATOM 789 O O . ARG A 1 97 ? -3.829 10.564 15.487 1.00 73.19 97 ARG A O 1
ATOM 796 N N . LYS A 1 98 ? -3.631 10.621 17.734 1.00 77.19 98 LYS A N 1
ATOM 797 C CA . LYS A 1 98 ? -2.966 9.317 17.878 1.00 77.19 98 LYS A CA 1
ATOM 798 C C . LYS A 1 98 ? -3.953 8.152 17.829 1.00 77.19 98 LYS A C 1
ATOM 800 O O . LYS A 1 98 ? -3.526 7.030 17.590 1.00 77.19 98 LYS A O 1
ATOM 805 N N . ASP A 1 99 ? -5.242 8.401 18.059 1.00 77.81 99 ASP A N 1
ATOM 806 C CA . ASP A 1 99 ? -6.262 7.378 17.884 1.00 77.81 99 ASP A CA 1
ATOM 807 C C . ASP A 1 99 ? -6.615 7.273 16.402 1.00 77.81 99 ASP A C 1
ATOM 809 O O . ASP A 1 99 ? -7.269 8.140 15.829 1.00 77.81 99 ASP A O 1
ATOM 813 N N . THR A 1 100 ? -6.079 6.253 15.755 1.00 85.31 100 THR A N 1
ATOM 814 C CA . THR A 1 100 ? -6.305 5.946 14.341 1.00 85.31 100 THR A CA 1
ATOM 815 C C . THR A 1 100 ? -7.220 4.732 14.169 1.00 85.31 100 THR A C 1
ATOM 817 O O . THR A 1 100 ? -7.539 4.034 15.127 1.00 85.31 100 THR A O 1
ATOM 820 N N . ARG A 1 101 ? -7.619 4.406 12.941 1.00 84.06 101 ARG A N 1
ATOM 821 C CA . ARG A 1 101 ? -8.211 3.090 12.657 1.00 84.06 101 ARG A CA 1
ATOM 822 C C . ARG A 1 101 ? -7.171 1.980 12.740 1.00 84.06 101 ARG A C 1
ATOM 824 O O . ARG A 1 101 ? -7.421 0.917 13.302 1.00 84.06 101 ARG A O 1
ATOM 831 N N . PHE A 1 102 ? -6.022 2.234 12.127 1.00 88.44 102 PHE A N 1
ATOM 832 C CA . PHE A 1 102 ? -4.906 1.309 12.026 1.00 88.44 102 PHE A CA 1
ATOM 833 C C . PHE A 1 102 ? -3.580 2.065 12.061 1.00 88.44 102 PHE A C 1
ATOM 835 O O . PHE A 1 102 ? -3.502 3.254 11.732 1.00 88.44 102 PHE A O 1
ATOM 842 N N . ASP A 1 103 ? -2.528 1.361 12.452 1.00 90.62 103 ASP A N 1
ATOM 843 C CA . ASP A 1 103 ? -1.158 1.815 12.262 1.00 90.62 103 ASP A CA 1
ATOM 844 C C . ASP A 1 103 ? -0.730 1.479 10.835 1.00 90.62 103 ASP A C 1
ATOM 846 O O . ASP A 1 103 ? -1.111 0.440 10.294 1.00 90.62 103 ASP A O 1
ATOM 850 N N . PHE A 1 104 ? 0.043 2.358 10.204 1.00 92.12 104 PHE A N 1
ATOM 851 C CA . PHE A 1 104 ? 0.487 2.175 8.825 1.00 92.12 104 PHE A CA 1
ATOM 852 C C . PHE A 1 104 ? 2.006 2.059 8.748 1.00 92.12 104 PHE A C 1
ATOM 854 O O . PHE A 1 104 ? 2.731 2.882 9.308 1.00 92.12 104 PHE A O 1
ATOM 861 N N . ALA A 1 105 ? 2.482 1.081 7.981 1.00 92.25 105 ALA A N 1
ATOM 862 C CA . ALA A 1 105 ? 3.881 0.963 7.600 1.00 92.25 105 ALA A CA 1
ATOM 863 C C . ALA A 1 105 ? 4.020 0.709 6.094 1.00 92.25 105 ALA A C 1
ATOM 865 O O . ALA A 1 105 ? 3.191 0.048 5.471 1.00 92.25 105 ALA A O 1
ATOM 866 N N . CYS A 1 106 ? 5.113 1.196 5.504 1.00 91.88 106 CYS A N 1
ATOM 867 C CA . CYS A 1 106 ? 5.462 0.893 4.120 1.00 91.88 106 CYS A CA 1
ATOM 868 C C . CYS A 1 106 ? 6.917 0.431 4.009 1.00 91.88 106 CYS A C 1
ATOM 870 O O . CYS A 1 106 ? 7.845 1.160 4.375 1.00 91.88 106 CYS A O 1
ATOM 872 N N . SER A 1 107 ? 7.123 -0.772 3.473 1.00 89.50 107 SER A N 1
ATOM 873 C CA . SER A 1 107 ? 8.449 -1.310 3.164 1.00 89.50 107 SER A CA 1
ATOM 874 C C . SER A 1 107 ? 8.639 -1.321 1.656 1.00 89.50 107 SER A C 1
ATOM 876 O O . SER A 1 107 ? 7.836 -1.904 0.939 1.00 89.50 107 SER A O 1
ATOM 878 N N . VAL A 1 108 ? 9.707 -0.690 1.170 1.00 88.06 108 VAL A N 1
ATOM 879 C CA . VAL A 1 108 ? 10.078 -0.736 -0.249 1.00 88.06 108 VAL A CA 1
ATOM 880 C C . VAL A 1 108 ? 11.397 -1.479 -0.352 1.00 88.06 108 VAL A C 1
ATOM 882 O O . VAL A 1 108 ? 12.389 -1.056 0.250 1.00 88.06 108 VAL A O 1
ATOM 885 N N . ARG A 1 109 ? 11.400 -2.589 -1.086 1.00 83.56 109 ARG A N 1
ATOM 886 C CA . ARG A 1 109 ? 12.564 -3.454 -1.285 1.00 83.56 109 ARG A CA 1
ATOM 887 C C . ARG A 1 109 ? 12.827 -3.614 -2.775 1.00 83.56 109 ARG A C 1
ATOM 889 O O . ARG A 1 109 ? 11.899 -3.705 -3.570 1.00 83.56 109 ARG A O 1
ATOM 896 N N . VAL A 1 110 ? 14.103 -3.642 -3.142 1.00 76.38 110 VAL A N 1
ATOM 897 C CA . VAL A 1 110 ? 14.528 -3.987 -4.502 1.00 76.38 110 VAL A CA 1
ATOM 898 C C . VAL A 1 110 ? 14.889 -5.463 -4.484 1.00 76.38 110 VAL A C 1
ATOM 900 O O . VAL A 1 110 ? 15.747 -5.867 -3.701 1.00 76.38 110 VAL A O 1
ATOM 903 N N . VAL A 1 111 ? 14.205 -6.244 -5.307 1.00 71.00 111 VAL A N 1
ATOM 904 C CA . VAL A 1 111 ? 14.391 -7.688 -5.454 1.00 71.00 111 VAL A CA 1
ATOM 905 C C . VAL A 1 111 ? 15.466 -7.885 -6.514 1.00 71.00 111 VAL A C 1
ATOM 907 O O . VAL A 1 111 ? 15.247 -7.558 -7.676 1.00 71.00 111 VAL A O 1
ATOM 910 N N . ARG A 1 112 ? 16.666 -8.332 -6.116 1.00 59.69 112 ARG A N 1
ATOM 911 C CA . ARG A 1 112 ? 17.843 -8.378 -7.013 1.00 59.69 112 ARG A CA 1
ATOM 912 C C . ARG A 1 112 ? 18.060 -9.736 -7.692 1.00 59.69 112 ARG A C 1
ATOM 914 O O . ARG A 1 112 ? 19.100 -9.941 -8.310 1.00 59.69 112 ARG A O 1
ATOM 921 N N . GLY A 1 113 ? 17.099 -10.657 -7.631 1.00 58.34 113 GLY A N 1
ATOM 922 C CA . GLY A 1 113 ? 17.218 -11.934 -8.331 1.00 58.34 113 GLY A CA 1
ATOM 923 C C . GLY A 1 113 ? 16.078 -12.918 -8.084 1.00 58.34 113 GLY A C 1
ATOM 924 O O . GLY A 1 113 ? 15.124 -12.644 -7.360 1.00 58.34 113 GLY A O 1
ATOM 925 N N . ARG A 1 114 ? 16.214 -14.098 -8.699 1.00 53.47 114 ARG A N 1
ATOM 926 C CA . ARG A 1 114 ? 15.219 -15.185 -8.711 1.00 53.47 114 ARG A CA 1
ATOM 927 C C . ARG A 1 114 ? 14.902 -15.751 -7.315 1.00 53.47 114 ARG A C 1
ATOM 929 O O . ARG A 1 114 ? 13.763 -16.113 -7.060 1.00 53.47 114 ARG A O 1
ATOM 936 N N . LEU A 1 115 ? 15.881 -15.752 -6.410 1.00 53.91 115 LEU A N 1
ATOM 937 C CA . LEU A 1 115 ? 15.758 -16.269 -5.038 1.00 53.91 115 LEU A CA 1
ATOM 938 C C . LEU A 1 115 ? 14.873 -15.371 -4.149 1.00 53.91 115 LEU A C 1
ATOM 940 O O . LEU A 1 115 ? 14.048 -15.847 -3.377 1.00 53.91 115 LEU A O 1
ATOM 944 N N . ASP A 1 116 ? 14.976 -14.054 -4.334 1.00 53.97 116 ASP A N 1
ATOM 945 C CA . ASP A 1 116 ? 14.110 -13.076 -3.667 1.00 53.97 116 ASP A CA 1
ATOM 946 C C . ASP A 1 116 ? 12.672 -13.110 -4.231 1.00 53.97 116 ASP A C 1
ATOM 948 O O . ASP A 1 116 ? 11.715 -12.796 -3.523 1.00 53.97 116 ASP A O 1
ATOM 952 N N . ALA A 1 117 ? 12.503 -13.511 -5.499 1.00 53.25 117 ALA A N 1
ATOM 953 C CA . ALA A 1 117 ? 11.193 -13.725 -6.116 1.00 53.25 117 ALA A CA 1
ATOM 954 C C . ALA A 1 117 ? 10.513 -15.021 -5.629 1.00 53.25 117 ALA A C 1
ATOM 956 O O . ALA A 1 117 ? 9.296 -15.034 -5.449 1.00 53.25 117 ALA A O 1
ATOM 957 N N . GLU A 1 118 ? 11.275 -16.085 -5.348 1.00 49.78 118 GLU A N 1
ATOM 958 C CA . GLU A 1 118 ? 10.757 -17.310 -4.712 1.00 49.78 118 GLU A CA 1
ATOM 959 C C . GLU A 1 118 ? 10.235 -17.038 -3.294 1.00 49.78 118 GLU A C 1
ATOM 961 O O . GLU A 1 118 ? 9.150 -17.498 -2.942 1.00 49.78 118 GLU A O 1
ATOM 966 N N . HIS A 1 119 ? 10.935 -16.206 -2.515 1.00 53.91 119 HIS A N 1
ATOM 967 C CA . HIS A 1 119 ? 10.447 -15.740 -1.210 1.00 53.91 119 HIS A CA 1
ATOM 968 C C . HIS A 1 119 ? 9.190 -14.861 -1.300 1.00 53.91 119 HIS A C 1
ATOM 970 O O . HIS A 1 119 ? 8.435 -14.776 -0.338 1.00 53.91 119 HIS A O 1
ATOM 976 N N . LEU A 1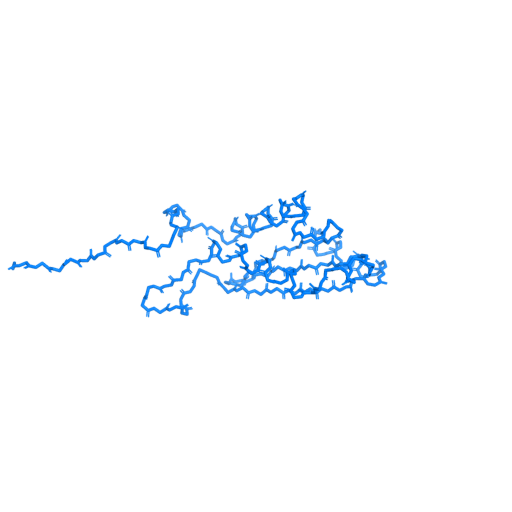 120 ? 8.941 -14.199 -2.433 1.00 55.38 120 LEU A N 1
ATOM 977 C CA . LEU A 1 120 ? 7.680 -13.489 -2.661 1.00 55.38 120 LEU A CA 1
ATOM 978 C C . LEU A 1 120 ? 6.538 -14.444 -2.990 1.00 55.38 120 LEU A C 1
ATOM 980 O O . LEU A 1 120 ? 5.440 -14.281 -2.463 1.00 55.38 120 LEU A O 1
ATOM 984 N N . GLY A 1 121 ? 6.804 -15.450 -3.825 1.00 48.50 121 GLY A N 1
ATOM 985 C CA . GLY A 1 121 ? 5.838 -16.500 -4.140 1.00 48.50 121 GLY A CA 1
ATOM 986 C C . GLY A 1 121 ? 5.365 -17.254 -2.896 1.00 48.50 121 GLY A C 1
ATOM 987 O O . GLY A 1 121 ? 4.182 -17.556 -2.797 1.00 48.50 121 GLY A O 1
ATOM 988 N N . SER A 1 122 ? 6.248 -17.478 -1.917 1.00 42.88 122 SER A N 1
ATOM 989 C CA . SER A 1 122 ? 5.903 -18.142 -0.651 1.00 42.88 122 SER A CA 1
ATOM 990 C C . SER A 1 122 ? 5.179 -17.261 0.374 1.00 42.88 122 SER A C 1
ATOM 992 O O . SER A 1 122 ? 4.639 -17.787 1.337 1.00 42.88 122 SER A O 1
ATOM 994 N N . ILE A 1 123 ? 5.177 -15.935 0.201 1.00 47.50 123 ILE A N 1
ATOM 995 C CA . ILE A 1 123 ? 4.378 -15.007 1.025 1.00 47.50 123 ILE A CA 1
ATOM 996 C C . ILE A 1 123 ? 2.960 -14.850 0.448 1.00 47.50 123 ILE A C 1
ATOM 998 O O . ILE A 1 123 ? 2.037 -14.481 1.171 1.00 47.50 123 ILE A O 1
ATOM 1002 N N . ILE A 1 124 ? 2.794 -15.090 -0.857 1.00 47.41 124 ILE A N 1
ATOM 1003 C CA . ILE A 1 124 ? 1.532 -14.904 -1.590 1.00 47.41 124 ILE A CA 1
ATOM 1004 C C . ILE A 1 124 ? 0.715 -16.211 -1.687 1.00 47.41 124 ILE A C 1
ATOM 1006 O O . ILE A 1 124 ? -0.503 -16.132 -1.858 1.00 47.41 124 ILE A O 1
ATOM 1010 N N . GLY A 1 125 ? 1.353 -17.385 -1.589 1.00 30.67 125 GLY A N 1
ATOM 1011 C CA . GLY A 1 125 ? 0.710 -18.711 -1.578 1.00 30.67 125 GLY A CA 1
ATOM 1012 C C . GLY A 1 125 ? 0.516 -19.284 -0.182 1.00 30.67 125 GLY A C 1
ATOM 1013 O O . GLY A 1 125 ? -0.435 -20.081 -0.027 1.00 30.67 125 GLY A O 1
#

Secondary structure (DSSP, 8-state):
-----------S---GGGTT--HHHHHHHHHHHHHHHHHTTSS-TT-EEEEEEETTEEEEEEEE--HHHHHHS-HHHHHHHHHHHHHTT--B-SS-TT-BSSEEEEEEEE--SHHHHHHHHHHH-